Protein AF-A0A800MHH6-F1 (afdb_monomer_lite)

Radius of gyration: 19.22 Å; chains: 1; bounding box: 49×36×45 Å

Foldseek 3Di:
DQVVQLVVQLVVLLVVLLVLLVVLVCCLCPPVQHDDPPDDPPPPLSLLLSLVVDDVVSVVSNVCSLVSSLQSSLCSSLVRHPDDSVVSSVVRNVVSVVVVVPDPSVLSVVLVVCVVVVVVVVDDPLSVLVSCCSPPPVSVPDPVSVVSVD

Structure (mmCIF, N/CA/C/O backbone):
data_AF-A0A800MHH6-F1
#
_entry.id   AF-A0A800MHH6-F1
#
loop_
_atom_site.group_PDB
_atom_site.id
_atom_site.type_symbol
_atom_site.label_atom_id
_atom_site.label_alt_id
_atom_site.label_comp_id
_atom_site.label_asym_id
_atom_site.label_entity_id
_atom_site.label_seq_id
_atom_site.pdbx_PDB_ins_code
_atom_site.Cartn_x
_atom_site.Cartn_y
_atom_site.Cartn_z
_atom_site.occupancy
_atom_site.B_iso_or_equiv
_atom_site.auth_seq_id
_atom_site.auth_comp_id
_atom_site.auth_asym_id
_atom_site.auth_atom_id
_atom_site.pdbx_PDB_model_num
ATOM 1 N N . MET A 1 1 ? -12.311 -9.124 26.743 1.00 72.94 1 MET A N 1
ATOM 2 C CA . MET A 1 1 ? -12.637 -9.832 25.478 1.00 72.94 1 MET A CA 1
ATOM 3 C C . MET A 1 1 ? -12.696 -8.895 24.268 1.00 72.94 1 MET A C 1
ATOM 5 O O . MET A 1 1 ? -12.089 -9.226 23.260 1.00 72.94 1 MET A O 1
ATOM 9 N N . ILE A 1 2 ? -13.333 -7.719 24.368 1.00 88.06 2 ILE A N 1
ATOM 10 C CA . ILE A 1 2 ? -13.427 -6.718 23.278 1.00 88.06 2 ILE A CA 1
ATOM 11 C C . ILE A 1 2 ? -12.047 -6.310 22.721 1.00 88.06 2 ILE A C 1
ATOM 13 O O . ILE A 1 2 ? -11.829 -6.358 21.514 1.00 88.06 2 ILE A O 1
ATOM 17 N N . LEU A 1 3 ? -11.084 -5.989 23.596 1.00 92.69 3 LEU A N 1
ATOM 18 C CA . LEU A 1 3 ? -9.736 -5.574 23.181 1.00 92.69 3 LEU A CA 1
ATOM 19 C C . LEU A 1 3 ? -9.004 -6.647 22.356 1.00 92.69 3 LEU A C 1
ATOM 21 O O . LEU A 1 3 ? -8.518 -6.351 21.271 1.00 92.69 3 LEU A O 1
ATOM 25 N N . ILE A 1 4 ? -8.972 -7.895 22.837 1.00 95.38 4 ILE A N 1
ATOM 26 C CA . ILE A 1 4 ? -8.303 -9.017 22.151 1.00 95.38 4 ILE A CA 1
ATOM 27 C C . ILE A 1 4 ? -8.903 -9.227 20.757 1.00 95.38 4 ILE A C 1
ATOM 29 O O . ILE A 1 4 ? -8.171 -9.367 19.781 1.00 95.38 4 ILE A O 1
ATOM 33 N N . ARG A 1 5 ? -10.236 -9.187 20.650 1.00 96.56 5 ARG A N 1
ATOM 34 C CA . ARG A 1 5 ? -10.927 -9.317 19.364 1.00 96.56 5 ARG A CA 1
ATOM 35 C C . ARG A 1 5 ? -10.588 -8.175 18.405 1.00 96.56 5 ARG A C 1
ATOM 37 O O . ARG A 1 5 ? -10.398 -8.426 17.221 1.00 96.56 5 ARG A O 1
ATOM 44 N N . ASN A 1 6 ? -10.488 -6.943 18.896 1.00 97.81 6 ASN A N 1
ATOM 45 C CA . ASN A 1 6 ? -10.125 -5.794 18.067 1.00 97.81 6 ASN A CA 1
ATOM 46 C C . ASN A 1 6 ? -8.665 -5.862 17.591 1.00 97.81 6 ASN A C 1
ATOM 48 O O . ASN A 1 6 ? -8.399 -5.575 16.429 1.00 97.81 6 ASN A O 1
ATOM 52 N N . ILE A 1 7 ? -7.734 -6.292 18.450 1.00 97.56 7 ILE A N 1
ATOM 53 C CA . ILE A 1 7 ? -6.331 -6.515 18.063 1.00 97.56 7 ILE A CA 1
ATOM 54 C C . ILE A 1 7 ? -6.255 -7.587 16.973 1.00 97.56 7 ILE A C 1
ATOM 56 O O . ILE A 1 7 ? -5.636 -7.370 15.934 1.00 97.56 7 ILE A O 1
ATOM 60 N N . PHE A 1 8 ? -6.942 -8.715 17.173 1.00 98.00 8 PHE A N 1
ATOM 61 C CA . PHE A 1 8 ? -7.016 -9.777 16.172 1.00 98.00 8 PHE A CA 1
ATOM 62 C C . PHE A 1 8 ? -7.597 -9.270 14.845 1.00 98.00 8 PHE A C 1
ATOM 64 O O . PHE A 1 8 ? -7.042 -9.544 13.785 1.00 98.00 8 PHE A O 1
ATOM 71 N N . ALA A 1 9 ? -8.667 -8.473 14.895 1.00 98.38 9 ALA A N 1
ATOM 72 C CA . ALA A 1 9 ? -9.271 -7.877 13.709 1.00 98.38 9 ALA A CA 1
ATOM 73 C C . ALA A 1 9 ? -8.290 -6.989 12.924 1.00 98.38 9 ALA A C 1
ATOM 75 O O . ALA A 1 9 ? -8.249 -7.079 11.700 1.00 98.38 9 ALA A O 1
ATOM 76 N N . VAL A 1 10 ? -7.473 -6.176 13.605 1.00 98.44 10 VAL A N 1
ATOM 77 C CA . VAL A 1 10 ? -6.438 -5.345 12.961 1.00 98.44 10 VAL A CA 1
ATOM 78 C C . VAL A 1 10 ? -5.358 -6.207 12.309 1.00 98.44 10 VAL A C 1
ATOM 80 O O . VAL A 1 10 ? -5.000 -5.952 11.162 1.00 98.44 10 VAL A O 1
ATOM 83 N N . ILE A 1 11 ? -4.872 -7.247 12.996 1.00 98.38 11 ILE A N 1
ATOM 84 C CA . ILE A 1 11 ? -3.850 -8.160 12.456 1.00 98.38 11 ILE A CA 1
ATOM 85 C C . ILE A 1 11 ? -4.366 -8.863 11.195 1.00 98.38 11 ILE A C 1
ATOM 87 O O . ILE A 1 11 ? -3.684 -8.876 10.172 1.00 98.38 11 ILE A O 1
ATOM 91 N N . VAL A 1 12 ? -5.588 -9.402 11.242 1.00 98.44 12 VAL A N 1
ATOM 92 C CA . VAL A 1 12 ? -6.213 -10.044 10.077 1.00 98.44 12 VAL A CA 1
ATOM 93 C C . VAL A 1 12 ? -6.443 -9.030 8.957 1.00 98.44 12 VAL A C 1
ATOM 95 O O . VAL A 1 12 ? -6.171 -9.335 7.799 1.00 98.44 12 VAL A O 1
ATOM 98 N N . GLY A 1 13 ? -6.878 -7.811 9.284 1.00 98.62 13 GLY A N 1
ATOM 99 C CA . GLY A 1 13 ? -7.013 -6.726 8.315 1.00 98.62 13 GLY A CA 1
ATOM 100 C C . GLY A 1 13 ? -5.701 -6.422 7.592 1.00 98.62 13 GLY A C 1
ATOM 101 O O . GLY A 1 13 ? -5.672 -6.402 6.365 1.00 98.62 13 GLY A O 1
ATOM 102 N N . LEU A 1 14 ? -4.598 -6.263 8.326 1.00 98.25 14 LEU A N 1
ATOM 103 C CA . LEU A 1 14 ? -3.272 -6.043 7.740 1.00 98.25 14 LEU A CA 1
ATOM 104 C C . LEU A 1 14 ? -2.837 -7.208 6.842 1.00 98.25 14 LEU A C 1
ATOM 106 O O . LEU A 1 14 ? -2.351 -6.970 5.740 1.00 98.25 14 LEU A O 1
ATOM 110 N N . ALA A 1 15 ? -3.053 -8.452 7.275 1.00 98.38 15 ALA A N 1
ATOM 111 C CA . ALA A 1 15 ? -2.691 -9.634 6.495 1.00 98.38 15 ALA A CA 1
ATOM 112 C C . ALA A 1 15 ? -3.477 -9.727 5.175 1.00 98.38 15 ALA A C 1
ATOM 114 O O . ALA A 1 15 ? -2.886 -9.929 4.115 1.00 98.38 15 ALA A O 1
ATOM 115 N N . ILE A 1 16 ? -4.800 -9.530 5.215 1.00 98.62 16 ILE A N 1
ATOM 116 C CA . ILE A 1 16 ? -5.639 -9.556 4.008 1.00 98.62 16 ILE A CA 1
ATOM 117 C C . ILE A 1 16 ? -5.331 -8.364 3.097 1.00 98.62 16 ILE A C 1
ATOM 119 O O . ILE A 1 16 ? -5.232 -8.530 1.883 1.00 98.62 16 ILE A O 1
ATOM 123 N N . GLY A 1 17 ? -5.124 -7.173 3.662 1.00 98.25 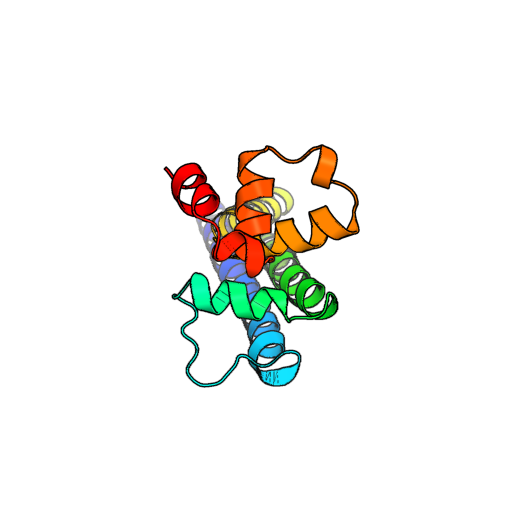17 GLY A N 1
ATOM 124 C CA . GLY A 1 17 ? -4.692 -6.007 2.898 1.00 98.25 17 GLY A CA 1
ATOM 125 C C . GLY A 1 17 ? -3.360 -6.253 2.182 1.00 98.25 17 GLY A C 1
ATOM 126 O O . GLY A 1 17 ? -3.239 -5.956 0.996 1.00 98.25 17 GLY A O 1
ATOM 127 N N . MET A 1 18 ? -2.378 -6.839 2.871 1.00 96.94 18 MET A N 1
ATOM 128 C CA . MET A 1 18 ? -1.084 -7.197 2.281 1.00 96.94 18 MET A CA 1
ATOM 129 C C . MET A 1 18 ? -1.243 -8.224 1.153 1.00 96.94 18 MET A C 1
ATOM 131 O O . MET A 1 18 ? -0.596 -8.102 0.118 1.00 96.94 18 MET A O 1
ATOM 135 N N . ALA A 1 19 ? -2.136 -9.205 1.304 1.00 98.12 19 ALA A N 1
ATOM 136 C CA . ALA A 1 19 ? -2.421 -10.162 0.236 1.00 98.12 19 ALA A CA 1
ATOM 137 C C . ALA A 1 19 ? -2.970 -9.470 -1.027 1.00 98.12 19 ALA A C 1
ATOM 139 O O . ALA A 1 19 ? -2.550 -9.795 -2.136 1.00 98.12 19 ALA A O 1
ATOM 140 N N . VAL A 1 20 ? -3.852 -8.475 -0.869 1.00 98.19 20 VAL A N 1
ATOM 141 C CA . VAL A 1 20 ? -4.346 -7.651 -1.988 1.00 98.19 20 VAL A CA 1
ATOM 142 C C . VAL A 1 20 ? -3.217 -6.841 -2.625 1.00 98.19 20 VAL A C 1
ATOM 144 O O . VAL A 1 20 ? -3.126 -6.791 -3.851 1.00 98.19 20 VAL A O 1
ATOM 147 N N . ASN A 1 21 ? -2.342 -6.243 -1.811 1.00 96.88 21 ASN A N 1
ATOM 148 C CA . ASN A 1 21 ? -1.169 -5.524 -2.306 1.00 96.88 21 ASN A CA 1
ATOM 149 C C . ASN A 1 21 ? -0.292 -6.429 -3.171 1.00 96.88 21 ASN A C 1
ATOM 151 O O . ASN A 1 21 ? -0.021 -6.106 -4.324 1.00 96.88 21 ASN A O 1
ATOM 155 N N . MET A 1 22 ? 0.086 -7.587 -2.627 1.00 95.38 22 MET A N 1
ATOM 156 C CA . MET A 1 22 ? 0.973 -8.538 -3.286 1.00 95.38 22 MET A CA 1
ATOM 157 C C . MET A 1 22 ? 0.357 -9.095 -4.563 1.00 95.38 22 MET A C 1
ATOM 159 O O . MET A 1 22 ? 1.051 -9.202 -5.567 1.00 95.38 22 MET A O 1
ATOM 163 N N . ALA A 1 23 ? -0.948 -9.374 -4.579 1.00 97.50 23 ALA A N 1
ATOM 164 C CA . ALA A 1 23 ? -1.630 -9.813 -5.792 1.00 97.50 23 ALA A CA 1
ATOM 165 C C . ALA A 1 23 ? -1.542 -8.765 -6.916 1.00 97.50 23 ALA A C 1
ATOM 167 O O . ALA A 1 23 ? -1.232 -9.102 -8.059 1.00 97.50 23 ALA A O 1
ATOM 168 N N . LEU A 1 24 ? -1.770 -7.487 -6.596 1.00 96.31 24 LEU A N 1
ATOM 169 C CA . LEU A 1 24 ? -1.681 -6.394 -7.569 1.00 96.31 24 LEU A CA 1
ATOM 170 C C . LEU A 1 24 ? -0.235 -6.096 -7.982 1.00 96.31 24 LEU A C 1
ATOM 172 O O . LEU A 1 24 ? 0.023 -5.829 -9.156 1.00 96.31 24 LEU A O 1
ATOM 176 N N . PHE A 1 25 ? 0.712 -6.193 -7.049 1.00 92.19 25 PHE A N 1
ATOM 177 C CA . PHE A 1 25 ? 2.141 -6.099 -7.336 1.00 92.19 25 PHE A CA 1
ATOM 178 C C . PHE A 1 25 ? 2.594 -7.209 -8.291 1.00 92.19 25 PHE A C 1
ATOM 180 O O . PHE A 1 25 ? 3.217 -6.917 -9.307 1.00 92.19 25 PHE A O 1
ATOM 187 N N . MET A 1 26 ? 2.234 -8.467 -8.024 1.00 93.12 26 MET A N 1
ATOM 188 C CA . MET A 1 26 ? 2.581 -9.601 -8.885 1.00 93.12 26 MET A CA 1
ATOM 189 C C . MET A 1 26 ? 1.942 -9.476 -10.268 1.00 93.12 26 MET A C 1
ATOM 191 O O . MET A 1 26 ? 2.606 -9.722 -11.270 1.00 93.12 26 MET A O 1
ATOM 195 N N . LEU A 1 27 ? 0.681 -9.042 -10.346 1.00 95.00 27 LEU A N 1
ATOM 196 C CA . LEU A 1 27 ? 0.033 -8.746 -11.624 1.00 95.00 27 LEU A CA 1
ATOM 197 C C . LEU A 1 27 ? 0.823 -7.695 -12.420 1.00 95.00 27 LEU A C 1
ATOM 199 O O . LEU A 1 27 ? 1.008 -7.837 -13.628 1.00 95.00 27 LEU A O 1
ATOM 203 N N . ASN A 1 28 ? 1.314 -6.653 -11.749 1.00 92.44 28 ASN A N 1
ATOM 204 C CA . ASN A 1 28 ? 2.147 -5.634 -12.374 1.00 92.44 28 ASN A CA 1
ATOM 205 C C . ASN A 1 28 ? 3.473 -6.226 -12.872 1.00 92.44 28 ASN A C 1
ATOM 207 O O . ASN A 1 28 ? 3.731 -6.213 -14.071 1.00 92.44 28 ASN A O 1
ATOM 211 N N . ALA A 1 29 ? 4.255 -6.808 -11.961 1.00 88.31 29 ALA A N 1
ATOM 212 C CA . ALA A 1 29 ? 5.642 -7.204 -12.186 1.00 88.31 29 ALA A CA 1
ATOM 213 C C . ALA A 1 29 ? 5.823 -8.488 -13.009 1.00 88.31 29 ALA A C 1
ATOM 215 O O . ALA A 1 29 ? 6.929 -8.740 -13.481 1.00 88.31 29 ALA A O 1
ATOM 216 N N . LEU A 1 30 ? 4.780 -9.309 -13.168 1.00 90.94 30 LEU A N 1
ATOM 217 C CA . LEU A 1 30 ? 4.852 -10.566 -13.925 1.00 90.94 30 LEU A CA 1
ATOM 218 C C . LEU A 1 30 ? 4.043 -10.545 -15.223 1.00 90.94 30 LEU A C 1
ATOM 220 O O . LEU A 1 30 ? 4.318 -11.350 -16.108 1.00 90.94 30 LEU A O 1
ATOM 224 N N . VAL A 1 31 ? 3.037 -9.672 -15.343 1.00 94.38 31 VAL A N 1
ATOM 225 C CA . VAL A 1 31 ? 2.091 -9.713 -16.472 1.00 94.38 31 VAL A CA 1
ATOM 226 C C . VAL A 1 31 ? 2.028 -8.386 -17.216 1.00 94.38 31 VAL A C 1
ATOM 228 O O . VAL A 1 31 ? 2.241 -8.360 -18.424 1.00 94.38 31 VAL A O 1
ATOM 231 N N . LEU A 1 32 ? 1.711 -7.287 -16.526 1.00 94.88 32 LEU A N 1
ATOM 232 C CA . LEU A 1 32 ? 1.440 -6.008 -17.196 1.00 94.88 32 LEU A CA 1
ATOM 233 C C . LEU A 1 32 ? 2.720 -5.287 -17.623 1.00 94.88 32 LEU A C 1
ATOM 235 O O . LEU A 1 32 ? 2.818 -4.795 -18.744 1.00 94.88 32 LEU A O 1
ATOM 239 N N . PHE A 1 33 ? 3.684 -5.215 -16.711 1.00 92.69 33 PHE A N 1
ATOM 240 C CA . PHE A 1 33 ? 4.948 -4.515 -16.877 1.00 92.69 33 PHE A CA 1
ATOM 241 C C . PHE A 1 33 ? 6.057 -5.393 -16.297 1.00 92.69 33 PHE A C 1
ATOM 243 O O . PHE A 1 33 ? 6.521 -5.147 -15.182 1.00 92.69 33 PHE A O 1
ATOM 250 N N . PRO A 1 34 ? 6.431 -6.466 -17.012 1.00 91.75 34 PRO A N 1
ATOM 251 C CA . PRO A 1 34 ? 7.319 -7.472 -16.474 1.00 91.75 34 PRO A CA 1
ATOM 252 C C . PRO A 1 34 ? 8.690 -6.898 -16.130 1.00 91.75 34 PRO A C 1
ATOM 254 O O . PRO A 1 34 ? 9.257 -6.072 -16.853 1.00 91.75 34 PRO A O 1
ATOM 257 N N . MET A 1 35 ? 9.207 -7.361 -15.002 1.00 88.81 35 MET A N 1
ATOM 258 C CA . MET A 1 35 ? 10.555 -7.059 -14.556 1.00 88.81 35 MET A CA 1
ATOM 259 C C . MET A 1 35 ? 11.597 -7.716 -15.482 1.00 88.81 35 MET A C 1
ATOM 261 O O . MET A 1 35 ? 11.403 -8.869 -15.871 1.00 88.81 35 MET A O 1
ATOM 265 N N . PRO A 1 36 ? 12.703 -7.032 -15.833 1.00 89.69 36 PRO A N 1
ATOM 266 C CA . PRO A 1 36 ? 13.785 -7.628 -16.610 1.00 89.69 36 PRO A CA 1
ATOM 267 C C . PRO A 1 36 ? 14.405 -8.838 -15.908 1.00 89.69 36 PRO A C 1
ATOM 269 O O . PRO A 1 36 ? 14.602 -8.831 -14.691 1.00 89.69 36 PRO A O 1
ATOM 272 N N . GLU A 1 37 ? 14.749 -9.866 -16.683 1.00 89.31 37 GLU A N 1
ATOM 273 C CA . GLU A 1 37 ? 15.395 -11.065 -1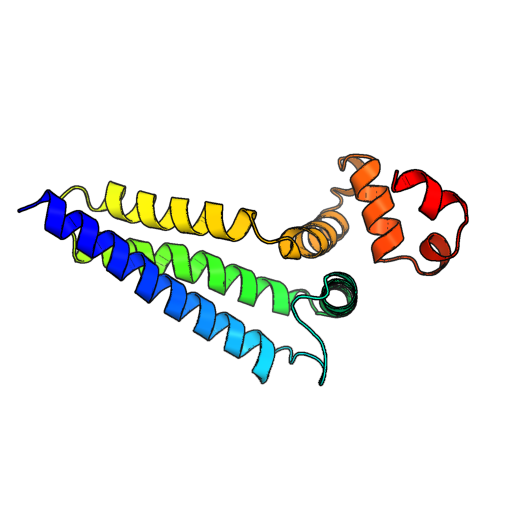6.150 1.00 89.31 37 GLU A CA 1
ATOM 274 C C . GLU A 1 37 ? 16.737 -10.732 -15.485 1.00 89.31 37 GLU A C 1
ATOM 276 O O . GLU A 1 37 ? 17.532 -9.948 -16.003 1.00 89.31 37 GLU A O 1
ATOM 281 N N . GLY A 1 38 ? 16.992 -11.345 -14.328 1.00 86.69 38 GLY A N 1
ATOM 282 C CA . GLY A 1 38 ? 18.248 -11.185 -13.590 1.00 86.69 38 GLY A CA 1
ATOM 283 C C . GLY A 1 38 ? 18.396 -9.867 -12.825 1.00 86.69 38 GLY A C 1
ATOM 284 O O . GLY A 1 38 ? 19.424 -9.673 -12.182 1.00 86.69 38 GLY A O 1
ATOM 285 N N . MET A 1 39 ? 17.393 -8.984 -12.857 1.00 85.31 39 MET A N 1
ATOM 286 C CA . MET A 1 39 ? 17.404 -7.759 -12.060 1.00 85.31 39 MET A CA 1
ATOM 287 C C . MET A 1 39 ? 17.194 -8.058 -10.571 1.00 85.31 39 MET A C 1
ATOM 289 O O . MET A 1 39 ? 16.279 -8.791 -10.192 1.00 85.31 39 MET A O 1
ATOM 293 N N . ASP A 1 40 ? 17.995 -7.416 -9.720 1.00 84.50 40 ASP A N 1
ATOM 294 C CA . ASP A 1 40 ? 17.810 -7.440 -8.268 1.00 84.50 40 ASP A CA 1
ATOM 295 C C . ASP A 1 40 ? 16.921 -6.268 -7.808 1.00 84.50 40 ASP A C 1
ATOM 297 O O . ASP A 1 40 ? 17.278 -5.103 -7.981 1.00 84.50 40 ASP A O 1
ATOM 301 N N . MET A 1 41 ? 15.771 -6.566 -7.185 1.00 78.94 41 MET A N 1
ATOM 302 C CA . MET A 1 41 ? 14.877 -5.559 -6.579 1.00 78.94 41 MET A CA 1
ATOM 303 C C . MET A 1 41 ? 15.520 -4.811 -5.397 1.00 78.94 41 MET A C 1
ATOM 305 O O . MET A 1 41 ? 15.014 -3.766 -4.993 1.00 78.94 41 MET A O 1
ATOM 309 N N . ASN A 1 42 ? 16.595 -5.341 -4.810 1.00 83.06 42 ASN A N 1
ATOM 310 C CA . ASN A 1 42 ? 17.313 -4.696 -3.710 1.00 83.06 42 ASN A CA 1
ATOM 311 C C . ASN A 1 42 ? 18.421 -3.757 -4.206 1.00 83.06 42 ASN A C 1
ATOM 313 O O . ASN A 1 42 ? 18.922 -2.942 -3.430 1.00 83.06 42 ASN A O 1
ATOM 317 N N . ASP A 1 43 ? 18.783 -3.833 -5.490 1.00 81.56 43 ASP A N 1
ATOM 318 C CA . ASP A 1 43 ? 19.705 -2.895 -6.118 1.00 81.56 43 ASP A CA 1
ATOM 319 C C . ASP A 1 43 ? 18.936 -1.644 -6.554 1.00 81.56 43 ASP A C 1
ATOM 321 O O . ASP A 1 43 ? 18.227 -1.611 -7.566 1.00 81.56 43 ASP A O 1
ATOM 325 N N . SER A 1 44 ? 19.090 -0.578 -5.771 1.00 73.31 44 SER A N 1
ATOM 326 C CA . SER A 1 44 ? 18.414 0.691 -6.019 1.00 73.31 44 SER A CA 1
ATOM 327 C C . SER A 1 44 ? 18.793 1.312 -7.368 1.00 73.31 44 SER A C 1
ATOM 329 O O . SER A 1 44 ? 17.966 2.011 -7.953 1.00 73.31 44 SER A O 1
ATOM 331 N N . VAL A 1 45 ? 19.987 1.059 -7.912 1.00 77.62 45 VAL A N 1
ATOM 332 C CA . VAL A 1 45 ? 20.414 1.603 -9.210 1.00 77.62 45 VAL A CA 1
ATOM 333 C C . VAL A 1 45 ? 19.662 0.912 -10.342 1.00 77.62 45 VAL A C 1
ATOM 335 O O . VAL A 1 45 ? 19.075 1.589 -11.192 1.00 77.62 45 VAL A O 1
ATOM 338 N N . GLN A 1 46 ? 19.628 -0.422 -10.330 1.00 79.19 46 GLN A N 1
ATOM 339 C CA . GLN A 1 46 ? 18.903 -1.207 -11.333 1.00 79.19 46 GLN A CA 1
ATOM 340 C C . GLN A 1 46 ? 17.399 -0.925 -11.282 1.00 79.19 46 GLN A C 1
ATOM 342 O O . GLN A 1 46 ? 16.771 -0.679 -12.315 1.00 79.19 46 GLN A O 1
ATOM 347 N N . LEU A 1 47 ? 16.836 -0.873 -10.074 1.00 78.00 47 LEU A N 1
ATOM 348 C CA . LEU A 1 47 ? 15.422 -0.600 -9.856 1.00 78.00 47 LEU A CA 1
ATOM 349 C C . LEU A 1 47 ? 15.014 0.783 -10.376 1.00 78.00 47 LEU A C 1
ATOM 351 O O . LEU A 1 47 ? 14.020 0.905 -11.092 1.00 78.00 47 LEU A O 1
ATOM 355 N N . ASN A 1 48 ? 15.799 1.826 -10.084 1.00 73.81 48 ASN A N 1
ATOM 356 C CA . ASN A 1 48 ? 15.556 3.164 -10.623 1.00 73.81 48 ASN A CA 1
ATOM 357 C C . ASN A 1 48 ? 15.603 3.158 -12.157 1.00 73.81 48 ASN A C 1
ATOM 359 O O . ASN A 1 48 ? 14.674 3.655 -12.793 1.00 73.81 48 ASN A O 1
ATOM 363 N N . ALA A 1 49 ? 16.642 2.558 -12.749 1.00 78.19 49 ALA A N 1
ATOM 364 C CA . ALA A 1 49 ? 16.832 2.502 -14.199 1.00 78.19 49 ALA A CA 1
ATOM 365 C C . ALA A 1 49 ? 15.701 1.773 -14.944 1.00 78.19 49 ALA A C 1
ATOM 367 O O . ALA A 1 49 ? 15.459 2.058 -16.112 1.00 78.19 49 ALA A O 1
ATOM 368 N N . TRP A 1 50 ? 14.977 0.874 -14.284 1.00 80.31 50 TRP A N 1
ATOM 369 C CA . TRP A 1 50 ? 13.788 0.248 -14.854 1.00 80.31 50 TRP A CA 1
ATOM 370 C C . TRP A 1 50 ? 12.511 1.039 -14.590 1.00 80.31 50 TRP A C 1
ATOM 372 O O . TRP A 1 50 ? 11.711 1.245 -15.502 1.00 80.31 50 TRP A O 1
ATOM 382 N N . ILE A 1 51 ? 12.334 1.588 -13.386 1.00 79.00 51 ILE A N 1
ATOM 383 C CA . ILE A 1 51 ? 11.178 2.442 -13.088 1.00 79.00 51 ILE A CA 1
ATOM 384 C C . ILE A 1 51 ? 11.104 3.612 -14.075 1.00 79.00 51 ILE A C 1
ATOM 386 O O . ILE A 1 51 ? 10.000 3.972 -14.497 1.00 79.00 51 ILE A O 1
ATOM 390 N N . VAL A 1 52 ? 12.242 4.176 -14.512 1.00 76.50 52 VAL A N 1
ATOM 391 C CA . VAL A 1 52 ? 12.263 5.263 -15.506 1.00 76.50 52 VAL A CA 1
ATOM 392 C C . VAL A 1 52 ? 11.700 4.856 -16.872 1.00 76.50 52 VAL A C 1
ATOM 394 O O . VAL A 1 52 ? 11.087 5.694 -17.533 1.00 76.50 52 VAL A O 1
ATOM 397 N N . THR A 1 53 ? 11.785 3.582 -17.263 1.00 81.00 53 THR A N 1
ATOM 398 C CA . THR A 1 53 ? 11.279 3.094 -18.558 1.00 81.00 53 THR A CA 1
ATOM 399 C C . THR A 1 53 ? 9.788 2.765 -18.534 1.00 81.00 53 THR A C 1
ATOM 401 O O . THR A 1 53 ? 9.164 2.670 -19.587 1.00 81.00 53 THR A O 1
ATOM 404 N N . LEU A 1 54 ? 9.194 2.595 -17.348 1.00 82.75 54 LEU A N 1
ATOM 405 C CA . LEU A 1 54 ? 7.790 2.207 -17.215 1.00 82.75 54 LEU A CA 1
ATOM 406 C C . LEU A 1 54 ? 6.815 3.319 -17.650 1.00 82.75 54 LEU A C 1
ATOM 408 O O . LEU A 1 54 ? 7.019 4.491 -17.305 1.00 82.75 54 LEU A O 1
ATOM 412 N N . PRO A 1 55 ? 5.709 2.986 -18.341 1.00 85.94 55 PRO A N 1
ATOM 413 C CA . PRO A 1 55 ? 4.664 3.957 -18.639 1.00 85.94 55 PRO A CA 1
ATOM 414 C C . PRO A 1 55 ? 3.912 4.360 -17.365 1.00 85.94 55 PRO A C 1
ATOM 416 O O . PRO A 1 55 ? 3.851 3.611 -16.389 1.00 85.94 55 PRO A O 1
ATOM 419 N N . THR A 1 56 ? 3.240 5.514 -17.394 1.00 81.81 56 THR A N 1
ATOM 420 C CA . THR A 1 56 ? 2.420 6.009 -16.270 1.00 81.81 56 THR A CA 1
ATOM 421 C C . THR A 1 56 ? 1.339 5.010 -15.833 1.00 81.81 56 THR A C 1
ATOM 423 O O . THR A 1 56 ? 0.940 4.993 -14.676 1.00 81.81 56 THR A O 1
ATOM 426 N N . ALA A 1 57 ? 0.880 4.121 -16.717 1.00 87.00 57 ALA A N 1
ATOM 427 C CA . ALA A 1 57 ? -0.064 3.064 -16.357 1.00 87.00 57 ALA A CA 1
ATOM 428 C C . ALA A 1 57 ? 0.468 2.110 -15.263 1.00 87.00 57 ALA A C 1
ATOM 430 O O . ALA A 1 57 ? -0.298 1.708 -14.387 1.00 87.00 57 ALA A O 1
ATOM 431 N N . ALA A 1 58 ? 1.773 1.810 -15.245 1.00 88.56 58 ALA A N 1
ATOM 432 C CA . ALA A 1 58 ? 2.391 0.960 -14.220 1.00 88.56 58 ALA A CA 1
ATOM 433 C C . ALA A 1 58 ? 2.267 1.565 -12.814 1.00 88.56 58 ALA A C 1
ATOM 435 O O . ALA A 1 58 ? 2.062 0.846 -11.835 1.00 88.56 58 ALA A O 1
ATOM 436 N N . PHE A 1 59 ? 2.311 2.896 -12.728 1.00 83.06 59 PHE A N 1
ATOM 437 C CA . PHE A 1 59 ? 2.129 3.638 -11.485 1.00 83.06 59 PHE A CA 1
ATOM 438 C C . PHE A 1 59 ? 0.729 3.445 -10.905 1.00 83.06 59 PHE A C 1
ATOM 440 O O . PHE A 1 59 ? 0.592 3.213 -9.706 1.00 83.06 59 PHE A O 1
ATOM 447 N N . PHE A 1 60 ? -0.317 3.512 -11.733 1.00 88.25 60 PHE A N 1
ATOM 448 C CA . PHE A 1 60 ? -1.693 3.405 -11.242 1.00 88.25 60 PHE A CA 1
ATOM 449 C C . PHE A 1 60 ? -1.977 2.048 -10.605 1.00 88.25 60 PHE A C 1
ATOM 451 O O . PHE A 1 60 ? -2.739 1.973 -9.646 1.00 88.25 60 PHE A O 1
ATOM 458 N N . VAL A 1 61 ? -1.329 0.989 -11.086 1.00 91.94 61 VAL A N 1
ATOM 459 C CA . VAL A 1 61 ? -1.462 -0.350 -10.506 1.00 91.94 61 VAL A CA 1
ATOM 460 C C . VAL A 1 61 ? -0.737 -0.447 -9.158 1.00 91.94 61 VAL A C 1
ATOM 462 O O . VAL A 1 61 ? -1.287 -1.024 -8.226 1.00 91.94 61 VAL A O 1
ATOM 465 N N . VAL A 1 62 ? 0.444 0.166 -9.002 1.00 89.44 62 VAL A N 1
ATOM 466 C CA . VAL A 1 62 ? 1.131 0.258 -7.694 1.00 89.44 62 VAL A CA 1
ATOM 467 C C . VAL A 1 62 ? 0.316 1.101 -6.709 1.00 89.44 62 VAL A C 1
ATOM 469 O O . VAL A 1 62 ? 0.109 0.700 -5.564 1.00 89.44 62 VAL A O 1
ATOM 472 N N . LEU A 1 63 ? -0.230 2.236 -7.156 1.00 88.44 63 LEU A N 1
ATOM 473 C CA . LEU A 1 63 ? -1.133 3.052 -6.346 1.00 88.44 63 LEU A CA 1
ATOM 474 C C . LEU A 1 63 ? -2.369 2.245 -5.923 1.00 88.44 63 LEU A C 1
ATOM 476 O O . LEU A 1 63 ? -2.734 2.251 -4.748 1.00 88.44 63 LEU A O 1
ATOM 480 N N . ALA A 1 64 ? -2.977 1.502 -6.850 1.00 94.19 64 ALA A N 1
ATOM 481 C CA . ALA A 1 64 ? -4.090 0.608 -6.556 1.00 94.19 64 ALA A CA 1
ATOM 482 C C . ALA A 1 64 ? -3.699 -0.499 -5.566 1.00 94.19 64 ALA A C 1
ATOM 484 O O . ALA A 1 64 ? -4.508 -0.838 -4.708 1.00 94.19 64 ALA A O 1
ATOM 485 N N . ALA A 1 65 ? -2.470 -1.020 -5.619 1.00 94.69 65 ALA A N 1
ATOM 486 C CA . ALA A 1 65 ? -1.971 -2.001 -4.656 1.00 94.69 65 ALA A CA 1
ATOM 487 C C . ALA A 1 65 ? -1.936 -1.436 -3.226 1.00 94.69 65 ALA A C 1
ATOM 489 O O . ALA A 1 65 ? -2.435 -2.065 -2.290 1.00 94.69 65 ALA A O 1
ATOM 490 N N . HIS A 1 66 ? -1.399 -0.228 -3.033 1.00 93.06 66 HIS A N 1
ATOM 491 C CA . HIS A 1 66 ? -1.303 0.398 -1.707 1.00 93.06 66 HIS A CA 1
ATOM 492 C C . HIS A 1 66 ? -2.647 0.922 -1.183 1.00 93.06 66 HIS A C 1
ATOM 494 O O . HIS A 1 66 ? -2.973 0.749 -0.002 1.00 93.06 66 HIS A O 1
ATOM 500 N N . LEU A 1 67 ? -3.463 1.521 -2.055 1.00 94.06 67 LEU A N 1
ATOM 501 C CA . LEU A 1 67 ? -4.820 1.936 -1.698 1.00 94.06 67 LEU A CA 1
ATOM 502 C C . LEU A 1 67 ? -5.704 0.721 -1.411 1.00 94.06 67 LEU A C 1
ATOM 504 O O . LEU A 1 67 ? -6.432 0.718 -0.422 1.00 94.06 67 LEU A O 1
ATOM 508 N N . GLY A 1 68 ? -5.591 -0.332 -2.223 1.00 97.31 68 GLY A N 1
ATOM 509 C CA . GLY A 1 68 ? -6.287 -1.602 -2.043 1.00 97.31 68 GLY A CA 1
ATOM 510 C C . GLY A 1 68 ? -5.937 -2.266 -0.716 1.00 97.31 68 GLY A C 1
ATOM 511 O O . GLY A 1 68 ? -6.840 -2.689 0.000 1.00 97.31 68 GLY A O 1
ATOM 512 N N . GLN A 1 69 ? -4.659 -2.267 -0.327 1.00 97.69 69 GLN A N 1
ATOM 513 C CA . GLN A 1 69 ? -4.230 -2.729 0.996 1.00 97.69 69 GLN A CA 1
ATOM 514 C C . GLN A 1 69 ? -4.930 -1.979 2.127 1.00 97.69 69 GLN A C 1
ATOM 516 O O . GLN A 1 69 ? -5.529 -2.595 3.008 1.00 97.69 69 GLN A O 1
ATOM 521 N N . SER A 1 70 ? -4.854 -0.648 2.088 1.00 97.12 70 SER A N 1
ATOM 522 C CA . SER A 1 70 ? -5.407 0.219 3.131 1.00 97.12 70 SER A CA 1
ATOM 523 C C . SER A 1 70 ? -6.925 0.061 3.228 1.00 97.12 70 SER A C 1
ATOM 525 O O . SER A 1 70 ? -7.475 -0.079 4.320 1.00 97.12 70 SER A O 1
ATOM 527 N N . PHE A 1 71 ? -7.597 0.033 2.076 1.00 97.88 71 PHE A N 1
ATOM 528 C CA . PHE A 1 71 ? -9.046 -0.065 1.977 1.00 97.88 71 PHE A CA 1
ATOM 529 C C . PHE A 1 71 ? -9.564 -1.445 2.388 1.00 97.88 71 PHE A C 1
ATOM 531 O O . PHE A 1 71 ? -10.368 -1.543 3.315 1.00 97.88 71 PHE A O 1
ATOM 538 N N . VAL A 1 72 ? -9.098 -2.518 1.738 1.00 98.62 72 VAL A N 1
ATOM 539 C CA . VAL A 1 72 ? -9.586 -3.878 2.007 1.00 98.62 72 VAL A CA 1
ATOM 540 C C . VAL A 1 72 ? -9.184 -4.316 3.410 1.00 98.62 72 VAL A C 1
ATOM 542 O O . VAL A 1 72 ? -10.013 -4.854 4.142 1.00 98.62 72 VAL A O 1
ATOM 545 N N . GLY A 1 73 ? -7.951 -4.029 3.829 1.00 98.56 73 GLY A N 1
ATOM 546 C CA . GLY A 1 73 ? -7.500 -4.359 5.174 1.00 98.56 73 GLY A CA 1
ATOM 547 C C . GLY A 1 73 ? -8.279 -3.611 6.255 1.00 98.56 73 GLY A C 1
ATOM 548 O O . GLY A 1 73 ? -8.715 -4.216 7.237 1.00 98.56 73 GLY A O 1
ATOM 549 N N . GLY A 1 74 ? -8.514 -2.309 6.061 1.00 98.50 74 GLY A N 1
ATOM 550 C CA . GLY A 1 74 ? -9.321 -1.506 6.978 1.00 98.50 74 GLY A CA 1
ATOM 551 C C . GLY A 1 74 ? -10.774 -1.977 7.046 1.00 98.50 74 GLY A C 1
ATOM 552 O O . GLY A 1 74 ? -11.335 -2.092 8.136 1.00 98.50 74 GLY A O 1
ATOM 553 N N . TRP A 1 75 ? -11.365 -2.331 5.902 1.00 98.56 75 TRP A N 1
ATOM 554 C CA . TRP A 1 75 ? -12.714 -2.891 5.821 1.00 98.56 75 TRP A CA 1
ATOM 555 C C . TRP A 1 75 ? -12.837 -4.225 6.573 1.00 98.56 75 TRP A C 1
ATOM 557 O O . TRP A 1 75 ? -13.768 -4.406 7.362 1.00 98.56 75 TRP A O 1
ATOM 567 N N . VAL A 1 76 ? -11.868 -5.130 6.402 1.00 98.69 76 VAL A N 1
ATOM 568 C CA . VAL A 1 76 ? -11.811 -6.409 7.127 1.00 98.69 76 VAL A CA 1
ATOM 569 C C . VAL A 1 76 ? -11.690 -6.184 8.636 1.00 98.69 76 VAL A C 1
ATOM 571 O O . VAL A 1 76 ? -12.464 -6.763 9.404 1.00 98.69 76 VAL A O 1
ATOM 574 N N . ALA A 1 77 ? -10.790 -5.301 9.079 1.00 98.56 77 ALA A N 1
ATOM 575 C CA . ALA A 1 77 ? -10.628 -4.990 10.500 1.00 98.56 77 ALA A CA 1
ATOM 576 C C . ALA A 1 77 ? -11.899 -4.383 11.115 1.00 98.56 77 ALA A C 1
ATOM 578 O O . ALA A 1 77 ? -12.327 -4.794 12.197 1.00 98.56 77 ALA A O 1
ATOM 579 N N . ALA A 1 78 ? -12.553 -3.460 10.406 1.00 98.38 78 ALA A N 1
ATOM 580 C CA . ALA A 1 78 ? -13.815 -2.866 10.835 1.00 98.38 78 ALA A CA 1
ATOM 581 C C . ALA A 1 78 ? -14.942 -3.903 10.965 1.00 98.38 78 ALA A C 1
ATOM 583 O O . ALA A 1 78 ? -15.781 -3.787 11.859 1.00 98.38 78 ALA A O 1
ATOM 584 N N . ARG A 1 79 ? -14.968 -4.925 10.097 1.00 98.19 79 ARG A N 1
ATOM 585 C CA . ARG A 1 79 ? -16.015 -5.956 10.098 1.00 98.19 79 ARG A CA 1
ATOM 586 C C . ARG A 1 79 ? -15.818 -7.016 11.180 1.00 98.19 79 ARG A C 1
ATOM 588 O O . ARG A 1 79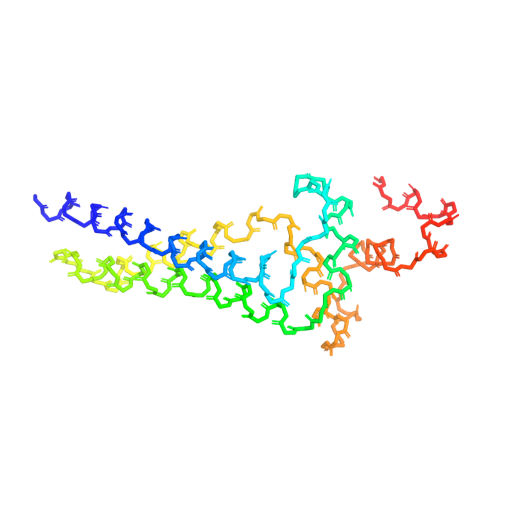 ? -16.803 -7.505 11.733 1.00 98.19 79 ARG A O 1
ATOM 595 N N . LEU A 1 80 ? -14.570 -7.381 11.469 1.00 97.62 80 LEU A N 1
ATOM 596 C CA . LEU A 1 80 ? -14.231 -8.396 12.470 1.00 97.62 80 LEU A CA 1
ATOM 597 C C . LEU A 1 80 ? -14.211 -7.839 13.899 1.00 97.62 80 LEU A C 1
ATOM 599 O O . LEU A 1 80 ? -14.501 -8.574 14.854 1.00 97.62 80 LEU A O 1
ATOM 603 N N . GLY A 1 81 ? -13.902 -6.548 14.046 1.00 96.06 81 GLY A N 1
ATOM 604 C CA . GLY A 1 81 ? -13.879 -5.847 15.322 1.00 96.06 81 GLY A CA 1
ATOM 605 C C . GLY A 1 81 ? -15.196 -5.937 16.094 1.00 96.06 81 GLY A C 1
ATOM 606 O O . GLY A 1 81 ? -16.277 -6.115 15.540 1.00 96.06 81 GLY A O 1
ATOM 607 N N . SER A 1 82 ? -15.095 -5.827 17.414 1.00 95.94 82 SER A N 1
ATOM 608 C CA . SER A 1 82 ? -16.249 -5.784 18.323 1.00 95.94 82 SER A CA 1
ATOM 609 C C . SER A 1 82 ? -16.694 -4.372 18.692 1.00 95.94 82 SER A C 1
ATOM 611 O O . SER A 1 82 ? -17.809 -4.198 19.174 1.00 95.94 82 SER A O 1
ATOM 613 N N . SER A 1 83 ? -15.844 -3.366 18.477 1.00 95.75 83 SER A N 1
ATOM 614 C CA . SER A 1 83 ? -16.151 -1.963 18.755 1.00 95.75 83 SER A CA 1
ATOM 615 C C . SER A 1 83 ? -15.283 -1.028 17.912 1.00 95.75 83 SER A C 1
ATOM 617 O O . SER A 1 83 ? -14.253 -1.441 17.381 1.00 95.75 83 SER A O 1
ATOM 619 N N . ALA A 1 84 ? -15.703 0.237 17.807 1.00 96.12 84 ALA A N 1
ATOM 620 C CA . ALA A 1 84 ? -14.972 1.312 17.131 1.00 96.12 84 ALA A CA 1
ATOM 621 C C . ALA A 1 84 ? -14.508 0.976 15.689 1.00 96.12 84 ALA A C 1
ATOM 623 O O . ALA A 1 84 ? -13.334 1.164 15.370 1.00 96.12 84 ALA A O 1
ATOM 624 N N . PRO A 1 85 ? -15.405 0.519 14.789 1.00 97.31 85 PRO A N 1
ATOM 625 C CA . PRO A 1 85 ? -15.035 0.063 13.442 1.00 97.31 85 PRO A CA 1
ATOM 626 C C . PRO A 1 85 ? -14.265 1.117 12.635 1.00 97.31 85 PRO A C 1
ATOM 628 O O . PRO A 1 85 ? -13.303 0.778 11.951 1.00 97.31 85 PRO A O 1
ATOM 631 N N . MET A 1 86 ? -14.631 2.397 12.773 1.00 98.06 86 MET A N 1
ATOM 632 C CA . MET A 1 86 ? -13.910 3.503 12.138 1.00 98.06 86 MET A CA 1
ATOM 633 C C . MET A 1 86 ? -12.460 3.598 12.629 1.00 98.06 86 MET A C 1
ATOM 635 O O . MET A 1 86 ? -11.546 3.718 11.822 1.00 98.06 86 MET A O 1
ATOM 639 N N . LEU A 1 87 ? -12.228 3.495 13.943 1.00 97.94 87 LEU A N 1
ATOM 640 C CA . LEU A 1 87 ? -10.877 3.550 14.503 1.00 97.94 87 LEU A CA 1
ATOM 641 C C . LEU A 1 87 ? -10.031 2.364 14.024 1.00 97.94 87 LEU A C 1
ATOM 643 O O . LEU A 1 87 ? -8.879 2.557 13.657 1.00 97.94 87 LEU A O 1
ATOM 647 N N . LEU A 1 88 ? -10.598 1.154 13.977 1.00 98.25 88 LEU A N 1
ATOM 648 C CA . LEU A 1 88 ? -9.878 -0.029 13.490 1.00 98.25 88 LEU A CA 1
ATOM 649 C C . LEU A 1 88 ? -9.487 0.108 12.014 1.00 98.25 88 LEU A C 1
ATOM 651 O O . LEU A 1 88 ? -8.348 -0.190 11.660 1.00 98.25 88 LEU A O 1
ATOM 655 N N . ALA A 1 89 ? -10.394 0.612 11.170 1.00 98.31 89 ALA A N 1
ATOM 656 C CA . ALA A 1 89 ? -10.085 0.906 9.773 1.00 98.31 89 ALA A CA 1
ATOM 657 C C . ALA A 1 89 ? -8.973 1.960 9.644 1.00 98.31 89 ALA A C 1
ATOM 659 O O . ALA A 1 89 ? -8.029 1.765 8.879 1.00 98.31 89 ALA A O 1
ATOM 660 N N . MET A 1 90 ? -9.045 3.038 10.432 1.00 98.06 90 MET A N 1
ATOM 661 C CA . MET A 1 90 ? -8.033 4.098 10.443 1.00 98.06 90 MET A CA 1
ATOM 662 C C . MET A 1 90 ? -6.661 3.601 10.912 1.00 98.06 90 MET A C 1
ATOM 664 O O . MET A 1 90 ? -5.654 4.008 10.342 1.00 98.06 90 MET A O 1
ATOM 668 N N . ILE A 1 91 ? -6.602 2.696 11.897 1.00 98.06 91 ILE A N 1
ATOM 669 C CA . ILE A 1 91 ? -5.346 2.074 12.346 1.00 98.06 91 ILE A CA 1
ATOM 670 C C . ILE A 1 91 ? -4.695 1.296 11.197 1.00 98.06 91 ILE A C 1
ATOM 672 O O . ILE A 1 91 ? -3.508 1.479 10.935 1.00 98.06 91 ILE A O 1
ATOM 676 N N . VAL A 1 92 ? -5.461 0.464 10.483 1.00 98.31 92 VAL A N 1
ATOM 677 C CA . VAL A 1 92 ? -4.933 -0.311 9.346 1.00 98.31 92 VAL A CA 1
ATOM 678 C C . VAL A 1 92 ? -4.498 0.601 8.199 1.00 98.31 92 VAL A C 1
ATOM 680 O O . VAL A 1 92 ? -3.424 0.396 7.627 1.00 98.31 92 VAL A O 1
ATOM 683 N N . GLY A 1 93 ? -5.299 1.621 7.881 1.00 96.75 93 GLY A N 1
ATOM 684 C CA . GLY A 1 93 ? -4.973 2.601 6.847 1.00 96.75 93 GLY A CA 1
ATOM 685 C C . GLY A 1 93 ? -3.697 3.378 7.168 1.00 96.75 93 GLY A C 1
ATOM 686 O O . GLY A 1 93 ? -2.809 3.468 6.325 1.00 96.75 93 GLY A O 1
ATOM 687 N N . LEU A 1 94 ? -3.555 3.868 8.403 1.00 96.19 94 LEU A N 1
ATOM 688 C CA . LEU A 1 94 ? -2.363 4.595 8.836 1.00 96.19 94 LEU A CA 1
ATOM 689 C C . LEU A 1 94 ? -1.120 3.699 8.845 1.00 96.19 94 LEU A C 1
ATOM 691 O O . LEU A 1 94 ? -0.082 4.098 8.325 1.00 96.19 94 LEU A O 1
ATOM 695 N N . ALA A 1 95 ? -1.226 2.478 9.375 1.00 95.44 95 ALA A N 1
ATOM 696 C CA . ALA A 1 95 ? -0.125 1.518 9.353 1.00 95.44 95 ALA A CA 1
ATOM 697 C C . ALA A 1 95 ? 0.329 1.208 7.914 1.00 95.44 95 ALA A C 1
ATOM 699 O O . ALA A 1 95 ? 1.525 1.163 7.635 1.00 95.44 95 ALA A O 1
ATOM 700 N N . SER A 1 96 ? -0.622 1.064 6.986 1.00 93.56 96 SER A N 1
ATOM 701 C CA . SER A 1 96 ? -0.339 0.828 5.565 1.00 93.56 96 SER A CA 1
ATOM 702 C C . SER A 1 96 ? 0.307 2.040 4.884 1.00 93.56 96 SER A C 1
ATOM 704 O O . SER A 1 96 ? 1.244 1.872 4.106 1.00 93.56 96 SER A O 1
ATOM 706 N N . ALA A 1 97 ? -0.143 3.258 5.200 1.00 89.25 97 ALA A N 1
ATOM 707 C CA . ALA A 1 97 ? 0.433 4.491 4.667 1.00 89.25 97 ALA A CA 1
ATOM 708 C C . ALA A 1 97 ? 1.873 4.718 5.157 1.00 89.25 97 ALA A C 1
ATOM 710 O O . ALA A 1 97 ? 2.749 5.047 4.358 1.00 89.25 97 ALA A O 1
ATOM 711 N N . ILE A 1 98 ? 2.132 4.482 6.450 1.00 90.19 98 ILE A N 1
ATOM 712 C CA . ILE A 1 98 ? 3.483 4.556 7.026 1.00 90.19 98 ILE A CA 1
ATOM 713 C C . ILE A 1 98 ? 4.394 3.534 6.344 1.00 90.19 98 ILE A C 1
ATOM 715 O O . ILE A 1 98 ? 5.480 3.896 5.893 1.00 90.19 98 ILE A O 1
ATOM 719 N N . ALA A 1 99 ? 3.933 2.288 6.202 1.00 86.38 99 ALA A N 1
ATOM 720 C CA . ALA A 1 99 ? 4.697 1.247 5.525 1.00 86.38 99 ALA A CA 1
ATOM 721 C C . ALA A 1 99 ? 5.056 1.647 4.087 1.00 86.38 99 ALA A C 1
ATOM 723 O O . ALA A 1 99 ? 6.210 1.508 3.704 1.00 86.38 99 ALA A O 1
ATOM 724 N N . PHE A 1 100 ? 4.114 2.208 3.318 1.00 82.31 100 PHE A N 1
ATOM 725 C CA . PHE A 1 100 ? 4.385 2.692 1.961 1.00 82.31 100 PHE A CA 1
ATOM 726 C C . PHE A 1 100 ? 5.423 3.822 1.930 1.00 82.31 100 PHE A C 1
ATOM 728 O O . PHE A 1 100 ? 6.341 3.788 1.114 1.00 82.31 100 PHE A O 1
ATOM 735 N N . SER A 1 101 ? 5.320 4.796 2.839 1.00 73.62 101 SER A N 1
ATOM 736 C CA . SER A 1 101 ? 6.238 5.943 2.880 1.00 73.62 101 SER A CA 1
ATOM 737 C C . SER A 1 101 ? 7.698 5.569 3.174 1.00 73.62 101 SER A C 1
ATOM 739 O O . SER A 1 101 ? 8.600 6.322 2.819 1.00 73.62 101 SER A O 1
ATOM 741 N N . ALA A 1 102 ? 7.935 4.407 3.790 1.00 70.31 102 ALA A N 1
ATOM 742 C CA . ALA A 1 102 ? 9.269 3.920 4.126 1.00 70.31 102 ALA A CA 1
ATOM 743 C C . ALA A 1 102 ? 10.018 3.270 2.943 1.00 70.31 102 ALA A C 1
ATOM 745 O O . ALA A 1 102 ? 11.206 2.978 3.070 1.00 70.31 102 ALA A O 1
ATOM 746 N N . PHE A 1 103 ? 9.366 3.036 1.797 1.00 68.31 103 PHE A N 1
ATOM 747 C CA . PHE A 1 103 ? 10.021 2.433 0.633 1.00 68.31 103 PHE A CA 1
ATOM 748 C C . PHE A 1 103 ? 10.775 3.475 -0.209 1.00 68.31 103 PHE A C 1
ATOM 750 O O . PHE A 1 103 ? 10.191 4.400 -0.769 1.00 68.31 103 PHE A O 1
ATOM 757 N N . GLU A 1 104 ? 12.081 3.259 -0.391 1.00 56.75 104 GLU A N 1
ATOM 758 C CA . GLU A 1 104 ? 12.982 4.045 -1.259 1.00 56.75 104 GLU A CA 1
ATOM 759 C C . GLU A 1 104 ? 12.460 4.205 -2.707 1.00 56.75 104 GLU A C 1
ATOM 761 O O . GLU A 1 104 ? 12.717 5.221 -3.356 1.00 56.75 104 GLU A O 1
ATOM 766 N N . VAL A 1 105 ? 11.657 3.246 -3.190 1.00 59.38 105 VAL A N 1
ATOM 767 C CA . VAL A 1 105 ? 10.975 3.244 -4.505 1.00 59.38 105 VAL A CA 1
ATOM 768 C C . VAL A 1 105 ? 10.075 4.464 -4.725 1.00 59.38 105 VAL A C 1
ATOM 770 O O . VAL A 1 105 ? 9.797 4.839 -5.864 1.00 59.38 105 VAL A O 1
ATOM 773 N N . VAL A 1 106 ? 9.663 5.152 -3.659 1.00 59.19 106 VAL A N 1
ATOM 774 C CA . VAL A 1 106 ? 8.860 6.377 -3.754 1.00 59.19 106 VAL A CA 1
ATOM 775 C C . VAL A 1 106 ? 9.649 7.528 -4.406 1.00 59.19 106 VAL A C 1
ATOM 777 O O . VAL A 1 106 ? 9.041 8.414 -5.011 1.00 59.19 106 VAL A O 1
ATOM 780 N N . LYS A 1 107 ? 10.991 7.513 -4.379 1.00 62.22 107 LYS A N 1
ATOM 781 C CA . LYS A 1 107 ? 11.848 8.572 -4.953 1.00 62.22 107 LYS A CA 1
ATOM 782 C C . LYS A 1 107 ? 11.740 8.687 -6.490 1.00 62.22 107 LYS A C 1
ATOM 784 O O . LYS A 1 107 ? 11.345 9.751 -6.968 1.00 62.22 107 LYS A O 1
ATOM 789 N N . PRO A 1 108 ? 11.979 7.635 -7.301 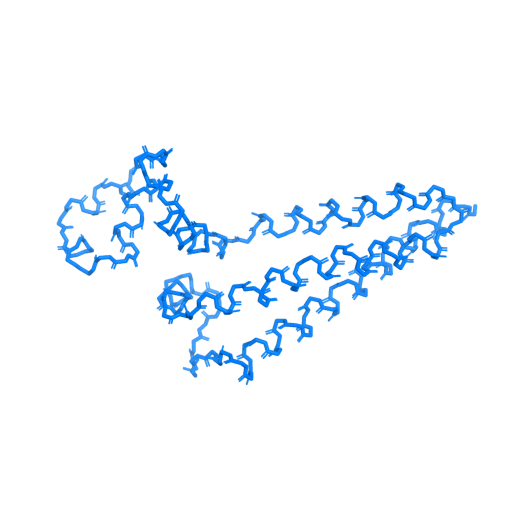1.00 56.53 108 PRO A N 1
ATOM 790 C CA . PRO A 1 108 ? 11.754 7.697 -8.755 1.00 56.53 108 PRO A CA 1
ATOM 791 C C . PRO A 1 108 ? 10.273 7.855 -9.140 1.00 56.53 108 PRO A C 1
ATOM 793 O O . PRO A 1 108 ? 9.954 8.298 -10.244 1.00 56.53 108 PRO A O 1
ATOM 796 N N . PHE A 1 109 ? 9.358 7.519 -8.234 1.00 60.31 109 PHE A N 1
ATOM 797 C CA . PHE A 1 109 ? 7.916 7.637 -8.429 1.00 60.31 109 PHE A CA 1
ATOM 798 C C . PHE A 1 109 ? 7.432 9.092 -8.295 1.00 60.31 109 PHE A C 1
ATOM 800 O O . PHE A 1 109 ? 6.727 9.609 -9.164 1.00 60.31 109 PHE A O 1
ATOM 807 N N . THR A 1 110 ? 7.873 9.782 -7.238 1.00 57.97 110 THR A N 1
ATOM 808 C CA . THR A 1 110 ? 7.626 11.218 -7.003 1.00 57.97 110 THR A CA 1
ATOM 809 C C . THR A 1 110 ? 8.276 12.083 -8.076 1.00 57.97 110 THR A C 1
ATOM 811 O O . THR A 1 110 ? 7.650 13.008 -8.586 1.00 57.97 110 THR A O 1
ATOM 814 N N . ALA A 1 111 ? 9.484 11.718 -8.494 1.00 58.53 111 ALA A N 1
ATOM 815 C CA . ALA A 1 111 ? 10.205 12.265 -9.636 1.00 58.53 111 ALA A CA 1
ATOM 816 C C . ALA A 1 111 ? 9.378 12.341 -10.937 1.00 58.53 111 ALA A C 1
ATOM 818 O O . ALA A 1 111 ? 9.226 13.418 -11.521 1.00 58.53 111 ALA A O 1
ATOM 819 N N . LYS A 1 112 ? 8.803 11.211 -11.379 1.00 59.28 112 LYS A N 1
ATOM 820 C CA . LYS A 1 112 ? 8.001 11.139 -12.614 1.00 59.28 112 LYS A CA 1
ATOM 821 C C . LYS A 1 112 ? 6.750 12.011 -12.575 1.00 59.28 112 LYS A C 1
ATOM 823 O O . LYS A 1 112 ? 6.361 12.575 -13.598 1.00 59.28 112 LYS A O 1
ATOM 828 N N . PHE A 1 113 ? 6.104 12.117 -11.417 1.00 57.19 113 PHE A N 1
ATOM 829 C CA . PHE A 1 113 ? 4.909 12.944 -11.262 1.00 57.19 113 PHE A CA 1
ATOM 830 C C . PHE A 1 113 ? 5.244 14.428 -11.099 1.00 57.19 113 PHE A C 1
ATOM 832 O O . PHE A 1 113 ? 4.551 15.257 -11.681 1.00 57.19 113 PHE A O 1
ATOM 839 N N . ALA A 1 114 ? 6.325 14.779 -10.397 1.00 56.00 114 ALA A N 1
ATOM 840 C CA . ALA A 1 114 ? 6.767 16.166 -10.261 1.00 56.00 114 ALA A CA 1
ATOM 841 C C . ALA A 1 114 ? 7.126 16.800 -11.617 1.00 56.00 114 ALA A C 1
ATOM 843 O O . ALA A 1 114 ? 6.800 17.965 -11.850 1.00 56.00 114 ALA A O 1
ATOM 844 N N . LEU A 1 115 ? 7.728 16.018 -12.524 1.00 53.34 115 LEU A N 1
ATOM 845 C CA . LEU A 1 115 ? 8.022 16.435 -13.897 1.00 53.34 115 LEU A CA 1
ATOM 846 C C . LEU A 1 115 ? 6.736 16.719 -14.696 1.00 53.34 115 LEU A C 1
ATOM 848 O O . LEU A 1 115 ? 6.601 17.785 -15.290 1.00 53.34 115 LEU A O 1
ATOM 852 N N . ASN A 1 116 ? 5.769 15.796 -14.664 1.00 48.09 116 ASN A N 1
ATOM 853 C CA . ASN A 1 116 ? 4.523 15.901 -15.437 1.00 48.09 116 ASN A CA 1
ATOM 854 C C . ASN A 1 116 ? 3.499 16.892 -14.852 1.00 48.09 116 ASN A C 1
ATOM 856 O O . ASN A 1 116 ? 2.645 17.386 -15.581 1.00 48.09 116 ASN A O 1
ATOM 860 N N . LEU A 1 117 ? 3.577 17.199 -13.555 1.00 52.25 117 LEU A N 1
ATOM 861 C CA . LEU A 1 117 ? 2.715 18.178 -12.881 1.00 52.25 117 LEU A CA 1
ATOM 862 C C . LEU A 1 117 ? 3.292 19.604 -12.891 1.00 52.25 117 LEU A C 1
ATOM 864 O O . LEU A 1 11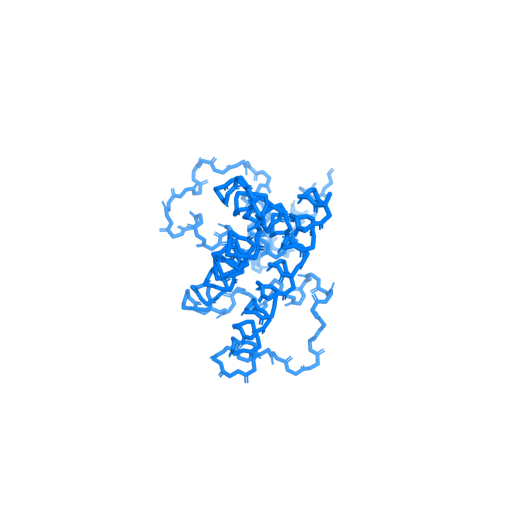7 ? 2.691 20.503 -12.308 1.00 52.25 117 LEU A O 1
ATOM 868 N N . GLY A 1 118 ? 4.461 19.824 -13.506 1.00 48.97 118 GLY A N 1
ATOM 869 C CA . GLY A 1 118 ? 5.120 21.133 -13.505 1.00 48.97 118 GLY A CA 1
ATOM 870 C C . GLY A 1 118 ? 5.580 21.586 -12.114 1.00 48.97 118 GLY A C 1
ATOM 871 O O . GLY A 1 118 ? 5.759 22.778 -11.888 1.00 48.97 118 GLY A O 1
ATOM 872 N N . LEU A 1 119 ? 5.777 20.650 -11.180 1.00 49.94 119 LEU A N 1
ATOM 873 C CA . LEU A 1 119 ? 6.183 20.922 -9.794 1.00 49.94 119 LEU A CA 1
ATOM 874 C C . LEU A 1 119 ? 7.709 21.030 -9.628 1.00 49.94 119 LEU A C 1
ATOM 876 O O . LEU A 1 119 ? 8.191 21.357 -8.542 1.00 49.94 119 LEU A O 1
ATOM 880 N N . LEU A 1 120 ? 8.476 20.821 -10.706 1.00 51.72 120 LEU A N 1
ATOM 881 C CA . LEU A 1 120 ? 9.934 21.009 -10.748 1.00 51.72 120 LEU A CA 1
ATOM 882 C C . LEU A 1 120 ? 10.415 22.367 -10.202 1.00 51.72 120 LEU A C 1
ATOM 884 O O . LEU A 1 120 ? 11.383 22.363 -9.448 1.00 51.72 120 LEU A O 1
ATOM 888 N N . PRO A 1 121 ? 9.764 23.517 -10.481 1.00 48.16 121 PRO A N 1
ATOM 889 C CA . PRO A 1 121 ? 10.216 24.809 -9.961 1.00 48.16 121 PRO A CA 1
ATOM 890 C C . PRO A 1 121 ? 10.097 24.928 -8.435 1.00 48.16 121 PRO A C 1
ATOM 892 O O . PRO A 1 121 ? 10.694 25.822 -7.844 1.00 48.16 121 PRO A O 1
ATOM 895 N N . THR A 1 122 ? 9.312 24.049 -7.799 1.00 50.19 122 THR A N 1
ATOM 896 C CA . THR A 1 122 ? 9.051 24.053 -6.349 1.00 50.19 122 THR A CA 1
ATOM 897 C C . THR A 1 122 ? 9.798 22.958 -5.591 1.00 50.19 122 THR A C 1
ATOM 899 O O . THR A 1 122 ? 9.733 22.909 -4.363 1.00 50.19 122 THR A O 1
ATOM 902 N N . ALA A 1 123 ? 10.514 22.077 -6.295 1.00 50.59 123 ALA A N 1
ATOM 903 C CA . ALA A 1 123 ? 11.280 21.020 -5.658 1.00 50.59 123 ALA A CA 1
ATOM 904 C C . ALA A 1 123 ? 12.588 21.566 -5.045 1.00 50.59 123 ALA A C 1
ATOM 906 O O . ALA A 1 123 ? 13.227 22.442 -5.635 1.00 50.59 123 ALA A O 1
ATOM 907 N N . PRO A 1 124 ? 13.031 21.053 -3.880 1.00 55.38 124 PRO A N 1
ATOM 908 C CA . PRO A 1 124 ? 14.322 21.423 -3.304 1.00 55.38 124 PRO A CA 1
ATOM 909 C C . PRO A 1 124 ? 15.465 21.169 -4.297 1.00 55.38 124 PRO A C 1
ATOM 911 O O . PRO A 1 124 ? 15.469 20.144 -4.976 1.00 55.38 124 PRO A O 1
ATOM 914 N N . LYS A 1 125 ? 16.464 22.060 -4.359 1.00 52.44 125 LYS A N 1
ATOM 915 C CA . LYS A 1 125 ? 17.581 21.964 -5.326 1.00 52.44 125 LYS A CA 1
ATOM 916 C C . LYS A 1 125 ? 18.274 20.591 -5.333 1.00 52.44 125 LYS A C 1
ATOM 918 O O . LYS A 1 125 ? 18.511 20.050 -6.405 1.00 52.44 125 LYS A O 1
ATOM 923 N N . GLY A 1 126 ? 18.478 19.976 -4.164 1.00 57.75 126 GLY A N 1
ATOM 924 C CA . GLY A 1 126 ? 19.069 18.632 -4.065 1.00 57.75 126 GLY A CA 1
ATOM 925 C C . GLY A 1 126 ? 18.214 17.516 -4.686 1.00 57.75 126 GLY A C 1
ATOM 926 O O . GLY A 1 126 ? 18.751 16.537 -5.193 1.00 57.75 126 GLY A O 1
ATOM 927 N N . PHE A 1 127 ? 16.887 17.674 -4.723 1.00 56.66 127 PHE A N 1
ATOM 928 C CA . PHE A 1 127 ? 15.990 16.734 -5.402 1.00 56.66 127 PHE A CA 1
ATOM 929 C C . PHE A 1 127 ? 16.077 16.878 -6.927 1.00 56.66 127 PHE A C 1
ATOM 931 O O . PHE A 1 127 ? 16.051 15.880 -7.639 1.00 56.66 127 PHE A O 1
ATOM 938 N N . LEU A 1 128 ? 16.230 18.105 -7.437 1.00 59.78 128 LEU A N 1
ATOM 939 C CA . LEU A 1 128 ? 16.415 18.359 -8.870 1.00 59.78 128 LEU A CA 1
ATOM 940 C C . LEU A 1 128 ? 17.753 17.817 -9.387 1.00 59.78 128 LEU A C 1
ATOM 942 O O . LEU A 1 128 ? 17.799 17.256 -10.476 1.00 59.78 128 LEU A O 1
ATOM 946 N N . GLU A 1 129 ? 18.817 17.920 -8.595 1.00 62.34 129 GLU A N 1
ATOM 947 C CA . GLU A 1 129 ? 20.134 17.377 -8.947 1.00 62.34 129 GLU A CA 1
ATOM 948 C C . GLU A 1 129 ? 20.152 15.842 -8.892 1.00 62.34 129 GLU A C 1
ATOM 950 O O . GLU A 1 129 ? 20.690 15.203 -9.794 1.00 62.34 129 GLU A O 1
ATOM 955 N N . GLN A 1 130 ? 19.480 15.226 -7.910 1.00 56.16 130 GLN A N 1
ATOM 956 C CA . GLN A 1 130 ? 19.264 13.771 -7.880 1.00 56.16 130 GLN A CA 1
ATOM 957 C C . GLN A 1 130 ? 18.419 13.287 -9.061 1.00 56.16 130 GLN A C 1
ATOM 959 O O . GLN A 1 130 ? 18.657 12.205 -9.591 1.00 56.16 130 GLN A O 1
ATOM 964 N N . LEU A 1 131 ? 17.452 14.092 -9.498 1.00 59.19 131 LEU A N 1
ATOM 965 C CA . LEU A 1 131 ? 16.651 13.827 -10.687 1.00 59.19 131 LEU A CA 1
ATOM 966 C C . LEU A 1 131 ? 17.463 13.922 -11.974 1.00 59.19 131 LEU A C 1
ATOM 968 O O . LEU A 1 131 ? 17.369 13.036 -12.819 1.00 59.19 131 LEU A O 1
ATOM 972 N N . GLN A 1 132 ? 18.278 14.965 -12.117 1.00 60.16 132 GLN A N 1
ATOM 973 C CA . GLN A 1 132 ? 19.193 15.113 -13.246 1.00 60.16 132 GLN A CA 1
ATOM 974 C C . GLN A 1 132 ? 20.206 13.968 -13.265 1.00 60.16 132 GLN A C 1
ATOM 976 O O . GLN A 1 132 ? 20.395 13.338 -14.298 1.00 60.16 132 GLN A O 1
ATOM 981 N N . TYR A 1 133 ? 20.753 13.587 -12.110 1.00 58.81 133 TYR A N 1
ATOM 982 C CA . TYR A 1 133 ? 21.584 12.394 -11.998 1.00 58.81 133 TYR A CA 1
ATOM 983 C C . TYR A 1 133 ? 20.820 11.123 -12.373 1.00 58.81 133 TYR A C 1
ATOM 985 O O . TYR A 1 133 ? 21.332 10.296 -13.113 1.00 58.81 133 TYR A O 1
ATOM 993 N N . ALA A 1 134 ? 19.576 10.942 -11.936 1.00 56.00 134 ALA A N 1
ATOM 994 C CA . ALA A 1 134 ? 18.813 9.732 -12.225 1.00 56.00 134 ALA A CA 1
ATOM 995 C C . ALA A 1 134 ? 18.289 9.647 -13.671 1.00 56.00 134 ALA A C 1
ATOM 997 O O . ALA A 1 134 ? 18.041 8.536 -14.132 1.00 56.00 134 ALA A O 1
ATOM 998 N N . TYR A 1 135 ? 18.154 10.749 -14.413 1.00 57.75 135 TYR A N 1
ATOM 999 C CA . TYR A 1 135 ? 17.477 10.752 -15.721 1.00 57.75 135 TYR A CA 1
ATOM 1000 C C . TYR A 1 135 ? 18.283 11.362 -16.880 1.00 57.75 135 TYR A C 1
ATOM 1002 O O . TYR A 1 135 ? 17.906 11.142 -18.029 1.00 57.75 135 TYR A O 1
ATOM 1010 N N . ASP A 1 136 ? 19.386 12.071 -16.624 1.00 59.94 136 ASP A N 1
ATOM 1011 C CA . ASP A 1 136 ? 20.246 12.664 -17.655 1.00 59.94 136 ASP A CA 1
ATOM 1012 C C . ASP A 1 136 ? 21.627 11.971 -17.691 1.00 59.94 136 ASP A C 1
ATOM 1014 O O . ASP A 1 136 ? 22.477 12.201 -16.823 1.00 59.94 136 ASP A O 1
ATOM 1018 N N . PRO A 1 137 ? 21.890 11.118 -18.702 1.00 56.72 137 PRO A N 1
ATOM 1019 C CA . PRO A 1 137 ? 23.182 10.454 -18.869 1.00 56.72 137 PRO A CA 1
ATOM 1020 C C . PRO A 1 137 ? 24.362 11.427 -19.012 1.00 56.72 137 PRO A C 1
ATOM 1022 O O . PRO A 1 137 ? 25.467 11.104 -18.579 1.00 56.72 137 PRO A O 1
ATOM 1025 N N . GLY A 1 138 ? 24.143 12.608 -19.599 1.00 63.81 138 GLY A N 1
ATOM 1026 C CA . GLY A 1 138 ? 25.169 13.639 -19.757 1.00 63.81 138 GLY A CA 1
ATOM 1027 C C . GLY A 1 138 ? 25.513 14.313 -18.432 1.00 63.81 138 GLY A C 1
ATOM 1028 O O . GLY A 1 138 ? 26.682 14.587 -18.162 1.00 63.81 138 GLY A O 1
ATOM 1029 N N . PHE A 1 139 ? 24.516 14.499 -17.566 1.00 61.03 139 PHE A N 1
ATOM 1030 C CA . PHE A 1 139 ? 24.725 14.989 -16.206 1.00 61.03 139 PHE A CA 1
ATOM 1031 C C . PHE A 1 139 ? 25.476 13.965 -15.343 1.00 61.03 139 PHE A C 1
ATOM 1033 O O . PHE A 1 139 ? 26.414 14.336 -14.649 1.00 61.03 139 PHE A O 1
ATOM 1040 N N . ARG A 1 140 ? 25.154 12.663 -15.437 1.00 59.62 140 ARG A N 1
ATOM 1041 C CA . ARG A 1 140 ? 25.893 11.595 -14.721 1.00 59.62 140 ARG A CA 1
ATOM 1042 C C . ARG A 1 140 ? 27.383 11.557 -15.053 1.00 59.62 140 ARG A C 1
ATOM 1044 O O . ARG A 1 140 ? 28.190 11.212 -14.196 1.00 59.62 140 ARG A O 1
ATOM 1051 N N . ALA A 1 141 ? 27.733 11.862 -16.299 1.00 59.91 141 ALA A N 1
ATOM 1052 C CA . ALA A 1 141 ? 29.113 11.874 -16.769 1.00 59.91 141 ALA A CA 1
ATOM 1053 C C . ALA A 1 141 ? 29.873 13.155 -16.374 1.00 59.91 141 ALA A C 1
ATOM 1055 O O . ALA A 1 141 ? 31.074 13.252 -16.634 1.00 59.91 141 ALA A O 1
ATOM 1056 N N . SER A 1 142 ? 29.203 14.147 -15.769 1.00 61.28 142 SER A N 1
ATOM 1057 C CA . SER A 1 142 ? 29.833 15.412 -15.415 1.00 61.28 142 SER A CA 1
ATOM 1058 C C . SER A 1 142 ? 30.588 15.318 -14.075 1.00 61.28 142 SER A C 1
ATOM 1060 O O . SER A 1 142 ? 30.090 14.741 -13.105 1.00 61.28 142 SER A O 1
ATOM 1062 N N . PRO A 1 143 ? 31.770 15.951 -13.956 1.00 54.94 143 PRO A N 1
ATOM 1063 C CA . PRO A 1 143 ? 32.491 16.045 -12.685 1.00 54.94 143 PRO A CA 1
ATOM 1064 C C . PRO A 1 143 ? 31.697 16.755 -11.576 1.00 54.94 143 PRO A C 1
ATOM 1066 O O . PRO A 1 143 ? 31.929 16.503 -10.397 1.00 54.94 143 PRO A O 1
ATOM 1069 N N . SER A 1 144 ? 30.753 17.633 -11.937 1.00 58.00 144 SER A N 1
ATOM 1070 C CA . SER A 1 144 ? 29.928 18.378 -10.980 1.00 58.00 144 SER A CA 1
ATOM 1071 C C . SER A 1 144 ? 28.866 17.510 -10.303 1.00 58.00 144 SER A C 1
ATOM 1073 O O . SER A 1 144 ? 28.508 17.781 -9.161 1.00 58.00 144 SER A O 1
ATOM 1075 N N . ALA A 1 145 ? 28.398 16.443 -10.959 1.00 50.03 145 ALA A N 1
ATOM 1076 C CA . ALA A 1 145 ? 27.404 15.539 -10.388 1.00 50.03 145 ALA A CA 1
ATOM 1077 C C . ALA A 1 145 ? 27.936 14.728 -9.194 1.00 50.03 145 ALA A C 1
ATOM 1079 O O . ALA A 1 145 ? 27.174 14.393 -8.291 1.00 50.03 145 ALA A O 1
ATOM 1080 N N . LEU A 1 146 ? 29.245 14.451 -9.158 1.00 48.78 146 LEU A N 1
ATOM 1081 C CA . LEU A 1 146 ? 29.895 13.747 -8.047 1.00 48.78 146 LEU A CA 1
ATOM 1082 C C . LEU A 1 146 ? 30.081 14.629 -6.804 1.00 48.78 146 LEU A C 1
ATOM 1084 O O . LEU A 1 146 ? 30.164 14.104 -5.701 1.00 48.78 146 LEU A O 1
ATOM 1088 N N . VAL A 1 147 ? 30.136 15.954 -6.971 1.00 53.03 147 VAL A N 1
ATOM 1089 C CA . VAL A 1 147 ? 30.334 16.912 -5.869 1.00 53.03 147 VAL A CA 1
ATOM 1090 C C . VAL A 1 147 ? 29.019 17.220 -5.146 1.00 53.03 147 VAL A C 1
ATOM 1092 O O . VAL A 1 147 ? 29.034 17.406 -3.938 1.00 53.03 147 VAL A O 1
ATOM 1095 N N . SER A 1 148 ? 27.884 17.211 -5.852 1.00 48.53 148 SER A N 1
ATOM 1096 C CA . SER A 1 148 ? 26.544 17.457 -5.279 1.00 48.53 148 SER A CA 1
ATOM 1097 C C . SER A 1 148 ? 25.970 16.296 -4.449 1.00 48.53 148 SER A C 1
ATOM 1099 O O . SER A 1 148 ? 24.905 16.437 -3.849 1.00 48.53 148 SER A O 1
ATOM 1101 N N . LEU A 1 149 ? 26.628 15.131 -4.444 1.00 42.72 149 LEU A N 1
ATOM 1102 C CA . LEU 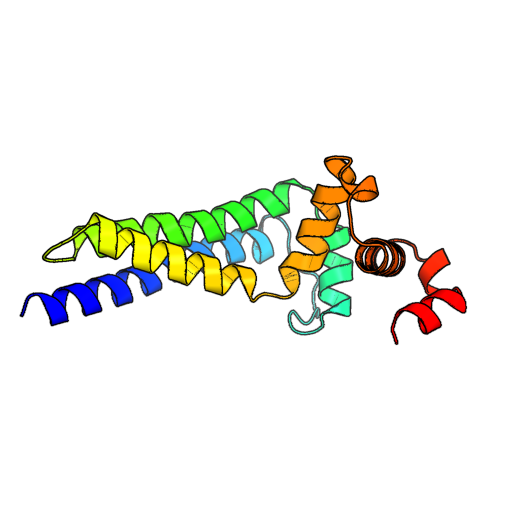A 1 149 ? 26.196 13.931 -3.713 1.00 42.72 149 LEU A CA 1
ATOM 1103 C C . LEU A 1 149 ? 26.847 13.783 -2.320 1.00 42.72 149 LEU A C 1
ATOM 1105 O O . LEU A 1 149 ? 26.524 12.822 -1.618 1.00 42.72 149 LEU A O 1
ATOM 1109 N N . TYR A 1 150 ? 27.719 14.719 -1.924 1.00 42.06 150 TYR A N 1
ATOM 1110 C CA . TYR A 1 150 ? 28.375 14.806 -0.610 1.00 42.06 150 TYR A CA 1
ATOM 1111 C C . TYR A 1 150 ? 27.991 16.100 0.112 1.00 42.06 150 TYR A C 1
ATOM 1113 O O . TYR A 1 150 ? 27.850 16.043 1.354 1.00 42.06 150 TYR A O 1
#

Sequence (150 aa):
MILIRNIFAVIVGLAIGMAVNMALFMLNALVLFPMPEGMDMNDSVQLNAWIVTLPTAAFFVVLAAHLGQSFVGGWVAARLGSSAPMLLAMIVGLASAIAFSAFEVVKPFTAKFALNLGLLPTAPKGFLEQLQYAYDPGFRASPSALVSLY

Secondary structure (DSSP, 8-state):
-HHHHHHHHHHHHHHHHHHHHHHHHHHIIIIISPPPTT--TT-HHHHHHHHTTS-HHHHHHHHHHHHHHHHHHHHHHHHH-SS-HHHHHHHHHHHHHHHHHT-TTHHHHHHHHHHHTT-GGGS-HHHHHHHHHHH-HHHHTSHHHHHTT-

pLDDT: mean 80.09, std 18.07, range [42.06, 98.69]